Protein AF-A0A257WF48-F1 (afdb_monomer_lite)

Secondary structure (DSSP, 8-state):
-PPPEEETTEEE--EEEE---SSSHHHHHHHH-TTSEEEE-SS---HHHHHHHHHTT--SSS----

Radius of gyration: 12.53 Å; chains: 1; bounding box: 26×19×34 Å

pLDDT: mean 91.82, std 9.78, range [43.12, 97.94]

Foldseek 3Di:
DQQFDADPNDRDAAEDEAQQDVDCCCVVVCVVCVSHHYHYDNHRPDQVVSCVVCVVVDDDPDDDDD

Structure (mmCIF, N/CA/C/O backbone):
data_AF-A0A257WF48-F1
#
_entry.id   AF-A0A257WF48-F1
#
loop_
_atom_site.group_PDB
_atom_site.id
_atom_site.type_symbol
_atom_site.label_atom_id
_atom_site.label_alt_id
_atom_site.label_comp_id
_atom_site.label_asym_id
_atom_site.label_entity_id
_atom_site.label_seq_id
_atom_site.pdbx_PDB_ins_code
_atom_site.Cartn_x
_atom_site.Cartn_y
_atom_site.Cartn_z
_atom_site.occupancy
_atom_site.B_iso_or_equiv
_atom_site.auth_seq_id
_atom_site.auth_comp_id
_atom_site.auth_asym_id
_atom_site.auth_atom_id
_atom_site.pdbx_PDB_model_num
ATOM 1 N N . MET A 1 1 ? -10.699 -6.818 -16.246 1.00 43.12 1 MET A N 1
ATOM 2 C CA . MET A 1 1 ? -9.237 -7.021 -16.246 1.00 43.12 1 MET A CA 1
ATOM 3 C C . MET A 1 1 ? -8.672 -5.805 -15.538 1.00 43.12 1 MET A C 1
ATOM 5 O O . MET A 1 1 ? -8.894 -4.718 -16.045 1.00 43.12 1 MET A O 1
ATOM 9 N N . GLU A 1 2 ? -8.125 -5.958 -14.328 1.00 56.22 2 GLU A N 1
ATOM 10 C CA . GLU A 1 2 ? -7.521 -4.837 -13.584 1.00 56.22 2 GLU A CA 1
ATOM 11 C C . GLU A 1 2 ? -6.377 -4.256 -14.418 1.00 56.22 2 GLU A C 1
ATOM 13 O O . GLU A 1 2 ? -5.448 -4.971 -14.799 1.00 56.22 2 GLU A O 1
ATOM 18 N N . GLU A 1 3 ? -6.488 -2.984 -14.782 1.00 60.69 3 GLU A N 1
ATOM 19 C CA . GLU A 1 3 ? -5.480 -2.299 -15.578 1.00 60.69 3 GLU A CA 1
ATOM 20 C C . GLU A 1 3 ? -4.339 -1.864 -14.654 1.00 60.69 3 GLU A C 1
ATOM 22 O O . GLU A 1 3 ? -4.552 -1.145 -13.680 1.00 60.69 3 GLU A O 1
ATOM 27 N N . ALA A 1 4 ? -3.124 -2.349 -14.922 1.00 66.94 4 ALA A N 1
ATOM 28 C CA . ALA A 1 4 ? -1.951 -1.978 -14.139 1.00 66.94 4 ALA A CA 1
ATOM 29 C C . ALA A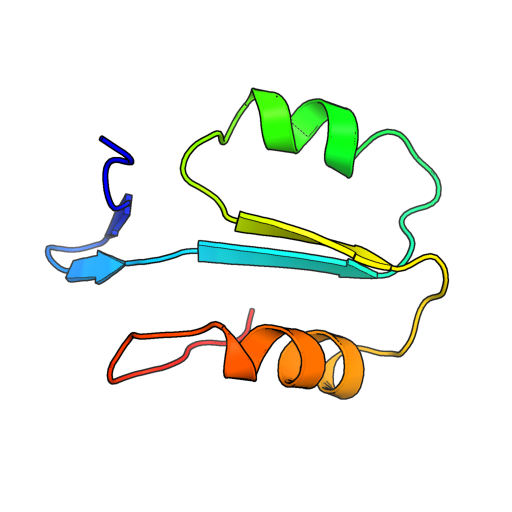 1 4 ? -1.654 -0.480 -14.305 1.00 66.94 4 ALA A C 1
ATOM 31 O O . ALA A 1 4 ? -1.602 0.023 -15.432 1.00 66.94 4 ALA A O 1
ATOM 32 N N . VAL A 1 5 ? -1.405 0.217 -13.193 1.00 80.06 5 VAL A N 1
ATOM 33 C CA . VAL A 1 5 ? -1.056 1.642 -13.201 1.00 80.06 5 VAL A CA 1
ATOM 34 C C . VAL A 1 5 ? 0.267 1.818 -13.950 1.00 80.06 5 VAL A C 1
ATOM 36 O O . VAL A 1 5 ? 1.249 1.127 -13.683 1.00 80.06 5 VAL A O 1
ATOM 39 N N . ARG A 1 6 ? 0.305 2.731 -14.924 1.00 84.88 6 ARG A N 1
ATOM 40 C CA . ARG A 1 6 ? 1.510 3.028 -15.712 1.00 84.88 6 ARG A CA 1
ATOM 41 C C . ARG A 1 6 ? 2.184 4.276 -15.157 1.00 84.88 6 ARG A C 1
ATOM 43 O O . ARG A 1 6 ? 1.598 5.353 -15.204 1.00 84.88 6 ARG A O 1
ATOM 50 N N . VAL A 1 7 ? 3.427 4.159 -14.697 1.00 85.38 7 VAL A N 1
ATOM 51 C CA . VAL A 1 7 ? 4.224 5.306 -14.225 1.00 85.38 7 VAL A CA 1
ATOM 52 C C . VAL A 1 7 ? 5.552 5.312 -14.961 1.00 85.38 7 VAL A C 1
ATOM 54 O O . VAL A 1 7 ? 6.293 4.339 -14.893 1.00 85.38 7 VAL A O 1
ATOM 57 N N . ALA A 1 8 ? 5.846 6.387 -15.700 1.00 87.56 8 ALA A N 1
ATOM 58 C CA . ALA A 1 8 ? 7.094 6.541 -16.461 1.00 87.56 8 ALA A CA 1
ATOM 59 C C . ALA A 1 8 ? 7.464 5.320 -17.343 1.00 87.56 8 ALA A C 1
ATOM 61 O O . ALA A 1 8 ? 8.632 4.978 -17.490 1.00 87.56 8 ALA A O 1
ATOM 62 N N . GLY A 1 9 ? 6.461 4.646 -17.921 1.00 89.38 9 GLY A N 1
ATOM 63 C CA . GLY A 1 9 ? 6.645 3.453 -18.760 1.00 89.38 9 GLY A CA 1
ATOM 64 C C . GLY A 1 9 ? 6.690 2.118 -18.004 1.00 89.38 9 GLY A C 1
ATOM 65 O O . GLY A 1 9 ? 6.594 1.066 -18.635 1.00 89.38 9 GLY A O 1
ATOM 66 N N . PHE A 1 10 ? 6.743 2.129 -16.672 1.00 88.12 10 PHE A N 1
ATOM 67 C CA . PHE A 1 10 ? 6.684 0.923 -15.848 1.00 88.12 10 PHE A CA 1
ATOM 68 C C . PHE A 1 10 ? 5.236 0.493 -15.606 1.00 88.12 10 PHE A C 1
ATOM 70 O O . PHE A 1 10 ? 4.360 1.330 -15.385 1.00 88.12 10 PHE A O 1
ATOM 77 N N . ALA A 1 11 ? 4.980 -0.817 -15.649 1.00 91.75 11 ALA A N 1
ATOM 78 C CA . ALA A 1 11 ? 3.771 -1.386 -15.060 1.00 91.75 11 ALA A CA 1
ATOM 79 C C . ALA A 1 11 ? 3.973 -1.449 -13.545 1.00 91.75 11 ALA A C 1
ATOM 81 O O . ALA A 1 11 ? 4.917 -2.087 -13.081 1.00 91.75 11 ALA A O 1
ATOM 82 N N . VAL A 1 12 ? 3.104 -0.781 -12.799 1.00 93.31 12 VAL A N 1
ATOM 83 C CA . VAL A 1 12 ? 3.178 -0.670 -11.346 1.00 93.31 12 VAL A CA 1
ATOM 84 C C . VAL A 1 12 ? 1.898 -1.237 -10.750 1.00 93.31 12 VAL A C 1
ATOM 86 O O . VAL A 1 12 ? 0.797 -0.995 -11.249 1.00 93.31 12 VAL A O 1
ATOM 89 N N . GLU A 1 13 ? 2.046 -1.997 -9.672 1.00 94.94 13 GLU A N 1
ATOM 90 C CA . GLU A 1 13 ? 0.942 -2.286 -8.766 1.00 94.94 13 GLU A CA 1
ATOM 91 C C . GLU A 1 13 ? 1.029 -1.352 -7.563 1.00 94.94 13 GLU A C 1
ATOM 93 O O . GLU A 1 13 ? 2.118 -1.055 -7.071 1.00 94.94 13 GLU A O 1
ATOM 98 N N . VAL A 1 14 ? -0.122 -0.893 -7.087 1.00 95.75 14 VAL A N 1
ATOM 99 C CA . VAL A 1 14 ? -0.206 -0.026 -5.916 1.00 95.75 14 VAL A CA 1
ATOM 100 C C . VAL A 1 14 ? -1.016 -0.759 -4.859 1.00 95.75 14 VAL A C 1
ATOM 102 O O . VAL A 1 14 ? -2.136 -1.202 -5.123 1.00 95.75 14 VAL A O 1
ATOM 105 N N . ILE A 1 15 ? -0.428 -0.906 -3.675 1.00 96.81 15 ILE A N 1
ATOM 106 C CA . ILE A 1 15 ? -1.077 -1.488 -2.503 1.00 96.81 15 ILE A CA 1
ATOM 107 C C . ILE A 1 15 ? -1.079 -0.419 -1.420 1.00 96.81 15 ILE A C 1
ATOM 109 O O . ILE A 1 15 ? -0.015 0.044 -1.013 1.00 96.81 15 ILE A O 1
ATOM 113 N N . VAL A 1 16 ? -2.265 -0.022 -0.974 1.00 97.06 16 VAL A N 1
ATOM 114 C CA . VAL A 1 16 ? -2.436 0.945 0.107 1.00 97.06 16 VAL A CA 1
ATOM 115 C C . VAL A 1 16 ? -2.907 0.202 1.344 1.00 97.06 16 VAL A C 1
ATOM 117 O O .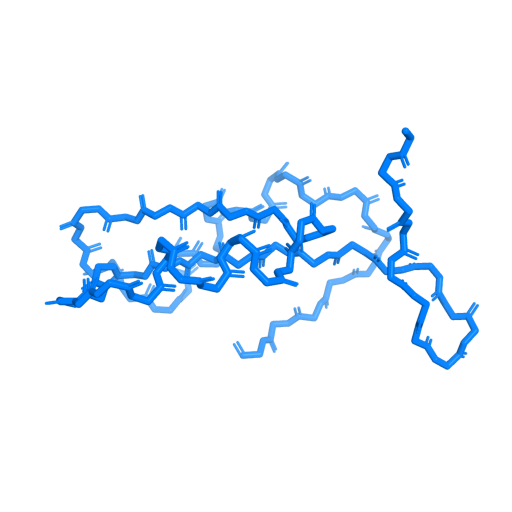 VAL A 1 16 ? -3.930 -0.482 1.321 1.00 97.06 16 VAL A O 1
ATOM 120 N N . VAL A 1 17 ? -2.141 0.344 2.424 1.00 97.19 17 VAL A N 1
ATOM 121 C CA . VAL A 1 17 ? -2.550 -0.079 3.760 1.00 97.19 17 VAL A CA 1
ATOM 122 C C . VAL A 1 17 ? -3.001 1.145 4.546 1.00 97.19 17 VAL A C 1
ATOM 124 O O . VAL A 1 17 ? -2.193 1.996 4.912 1.00 97.19 17 VAL A O 1
ATOM 127 N N . ASP A 1 18 ? -4.301 1.239 4.794 1.00 97.44 18 ASP A N 1
ATOM 128 C CA . ASP A 1 18 ? -4.840 2.177 5.762 1.00 97.44 18 ASP A CA 1
ATOM 129 C C . ASP A 1 18 ? -4.552 1.672 7.177 1.00 97.44 18 ASP A C 1
ATOM 131 O O . ASP A 1 18 ? -4.812 0.514 7.510 1.00 97.44 18 ASP A O 1
ATOM 135 N N . ASN A 1 19 ? -3.978 2.533 8.012 1.00 96.81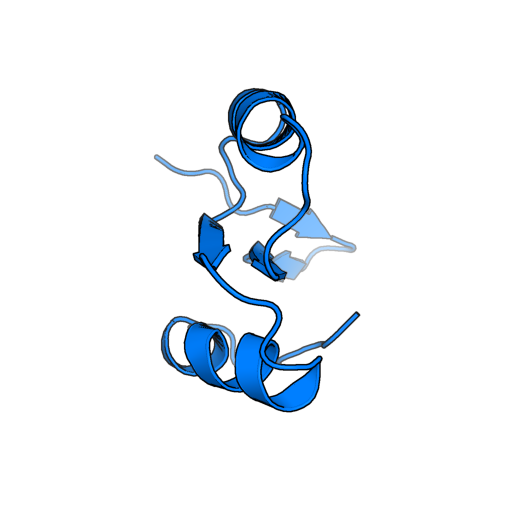 19 ASN A N 1
ATOM 136 C CA . ASN A 1 19 ? -3.478 2.149 9.329 1.00 96.81 19 ASN A CA 1
ATOM 137 C C . ASN A 1 19 ? -4.411 2.631 10.447 1.00 96.81 19 ASN A C 1
ATOM 139 O O . ASN A 1 19 ? -3.949 3.250 11.410 1.00 96.81 19 ASN A O 1
ATOM 143 N N . ALA A 1 20 ? -5.705 2.342 10.291 1.00 96.38 20 ALA A N 1
ATOM 144 C CA . ALA A 1 20 ? 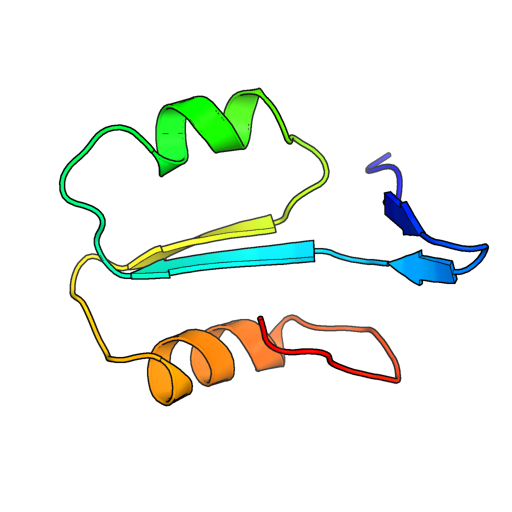-6.808 2.797 11.134 1.00 96.38 20 ALA A CA 1
ATOM 145 C C . ALA A 1 20 ? -7.054 4.307 11.048 1.00 96.38 20 ALA A C 1
ATOM 147 O O . ALA A 1 20 ? -7.039 5.011 12.065 1.00 96.38 20 ALA A O 1
ATOM 148 N N . SER A 1 21 ? -7.281 4.813 9.834 1.00 93.56 21 SER A N 1
ATOM 149 C CA . SER A 1 21 ? -7.836 6.158 9.677 1.00 93.56 21 SER A CA 1
ATOM 150 C C . SER A 1 21 ? -9.223 6.215 10.320 1.00 93.56 21 SER A C 1
ATOM 152 O O . SER A 1 21 ? -10.040 5.311 10.170 1.00 93.56 21 SER A O 1
ATOM 154 N N . GLY A 1 22 ? -9.487 7.273 11.086 1.00 90.12 22 GLY A N 1
ATOM 155 C CA . GLY A 1 22 ? -10.732 7.437 11.848 1.00 90.12 22 GLY A CA 1
ATOM 156 C C . GLY A 1 22 ? -11.906 7.997 11.039 1.00 90.12 22 GLY A C 1
ATOM 157 O O . GLY A 1 22 ? -12.848 8.526 11.629 1.00 90.12 22 GLY A O 1
ATOM 158 N N . ASP A 1 23 ? -11.829 7.961 9.713 1.00 92.19 23 ASP A N 1
ATOM 15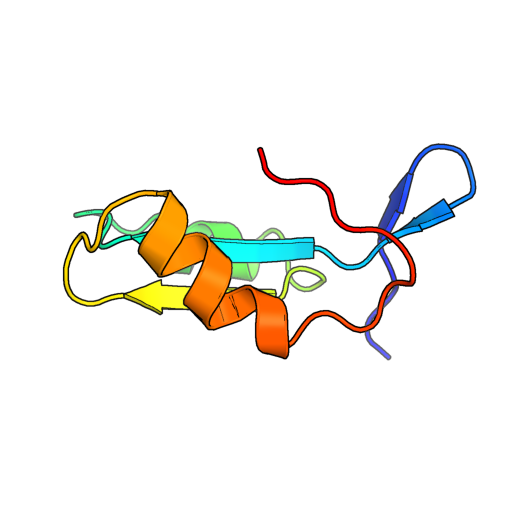9 C CA . ASP A 1 23 ? -12.776 8.582 8.792 1.00 92.19 23 ASP A CA 1
ATOM 160 C C . ASP A 1 23 ? -13.136 7.640 7.625 1.00 92.19 23 ASP A C 1
ATOM 162 O O . ASP A 1 23 ? -12.801 6.458 7.617 1.00 92.19 23 ASP A O 1
ATOM 166 N N . GLN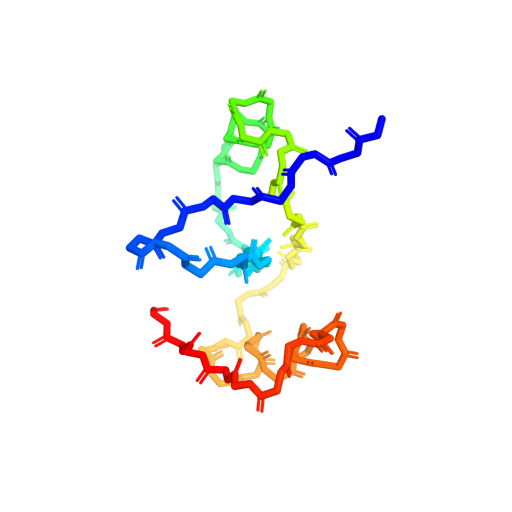 A 1 24 ? -13.864 8.161 6.636 1.00 91.06 24 GLN A N 1
ATOM 167 C CA . GLN A 1 24 ? -14.318 7.406 5.462 1.00 91.06 24 GLN A CA 1
ATOM 168 C C . GLN A 1 24 ? -13.255 7.329 4.346 1.00 91.06 24 GLN A C 1
ATOM 170 O O . GLN A 1 24 ? -13.601 7.067 3.195 1.00 91.06 24 GLN A O 1
ATOM 175 N N . THR A 1 25 ? -11.968 7.559 4.642 1.00 91.31 25 THR A N 1
ATOM 176 C CA . THR A 1 25 ? -10.902 7.619 3.623 1.00 91.31 25 THR A CA 1
ATOM 177 C C . THR A 1 25 ? -10.855 6.361 2.757 1.00 91.31 25 THR A C 1
ATOM 179 O O . THR A 1 25 ? -10.844 6.467 1.533 1.00 91.31 25 THR A O 1
ATOM 182 N N . VAL A 1 26 ? -10.878 5.167 3.359 1.00 92.75 26 VAL A N 1
ATOM 183 C CA . VAL A 1 26 ? -10.820 3.904 2.596 1.00 92.75 26 VAL A CA 1
ATOM 184 C C . VAL A 1 26 ? -12.049 3.731 1.711 1.00 92.75 26 VAL A C 1
ATOM 186 O O . VAL A 1 26 ? -11.913 3.361 0.548 1.00 92.75 26 VAL A O 1
ATOM 189 N N . GLU A 1 27 ? -13.240 4.011 2.240 1.00 92.00 27 GLU A N 1
ATOM 190 C CA . GLU A 1 27 ? -14.491 3.901 1.489 1.00 92.00 27 GLU A CA 1
ATOM 191 C C . GLU A 1 27 ? -14.453 4.819 0.264 1.00 92.00 27 GLU A C 1
ATOM 193 O O . GLU A 1 27 ? -14.567 4.348 -0.863 1.00 92.00 27 GLU A O 1
ATOM 198 N N . ILE A 1 28 ? -14.174 6.107 0.466 1.00 93.44 28 ILE A N 1
ATOM 199 C CA . ILE A 1 28 ? -14.175 7.107 -0.607 1.00 93.44 28 ILE A CA 1
ATOM 200 C C . ILE A 1 28 ? -13.085 6.805 -1.643 1.00 93.44 28 ILE A C 1
ATOM 202 O O . ILE A 1 28 ? -13.370 6.706 -2.838 1.00 93.44 28 ILE A O 1
ATOM 206 N N . LEU A 1 29 ? -11.836 6.617 -1.208 1.00 94.44 29 LEU A N 1
ATOM 207 C CA . LEU A 1 29 ? -10.708 6.490 -2.132 1.00 94.44 29 LEU A CA 1
ATOM 208 C C . LEU A 1 29 ? -10.679 5.138 -2.849 1.00 94.44 29 LEU A C 1
ATOM 210 O O . LEU A 1 29 ? -10.240 5.071 -3.997 1.00 94.44 29 LEU A O 1
ATOM 214 N N . SER A 1 30 ? -11.167 4.059 -2.233 1.00 93.88 30 SER A N 1
ATOM 215 C CA . SER A 1 30 ? -11.220 2.764 -2.923 1.00 93.88 30 SER A CA 1
ATOM 216 C C . SER A 1 30 ? -12.185 2.765 -4.108 1.00 93.88 30 SER A C 1
ATOM 218 O O . SER A 1 30 ? -11.911 2.109 -5.116 1.00 93.88 30 SER A O 1
ATOM 220 N N . HIS A 1 31 ? -13.258 3.558 -4.037 1.00 92.75 31 HIS A N 1
ATOM 221 C CA . HIS A 1 31 ? -14.157 3.781 -5.167 1.00 92.75 31 HIS A CA 1
ATOM 222 C C . HIS A 1 31 ? -13.522 4.642 -6.269 1.00 92.75 31 HIS A C 1
ATOM 224 O O . HIS A 1 31 ? -13.734 4.361 -7.449 1.00 92.75 31 HIS A O 1
ATOM 230 N N . GLU A 1 32 ? -12.730 5.658 -5.912 1.00 94.81 32 GLU A N 1
ATOM 231 C CA . GLU A 1 32 ? -12.039 6.527 -6.880 1.00 94.81 32 GLU A CA 1
ATOM 232 C C . GLU A 1 32 ? -10.847 5.840 -7.566 1.00 94.81 32 GLU A C 1
ATOM 234 O O . GLU A 1 32 ? -10.553 6.118 -8.731 1.00 94.81 32 GLU A O 1
ATOM 239 N N . PHE A 1 33 ? -10.185 4.906 -6.877 1.00 92.81 33 PHE A N 1
ATOM 240 C CA . PHE A 1 33 ? -8.991 4.209 -7.358 1.00 92.81 33 PHE A CA 1
ATOM 241 C C . PHE A 1 33 ? -9.185 2.684 -7.385 1.00 92.81 33 PHE A C 1
ATOM 243 O O . PHE A 1 33 ? -8.520 1.959 -6.639 1.00 92.81 33 PHE A O 1
ATOM 250 N N . PRO A 1 34 ? -10.032 2.158 -8.291 1.00 90.56 34 PRO A N 1
ATOM 251 C CA . PRO A 1 34 ? -10.343 0.728 -8.356 1.00 90.56 34 PRO A CA 1
ATOM 252 C C . PRO A 1 34 ? -9.166 -0.150 -8.818 1.00 90.56 34 PRO A C 1
ATOM 254 O O . PRO A 1 34 ? -9.232 -1.368 -8.703 1.00 90.56 34 PRO A O 1
ATOM 257 N N . GLY A 1 35 ? -8.095 0.444 -9.361 1.00 90.56 35 GLY A N 1
ATOM 258 C CA . GLY A 1 35 ? -6.855 -0.261 -9.721 1.00 90.56 35 GLY A CA 1
ATOM 259 C C . GLY A 1 35 ? -5.850 -0.404 -8.569 1.00 90.56 35 GLY A C 1
ATOM 260 O O . GLY A 1 35 ? -4.787 -0.997 -8.755 1.00 90.56 35 GLY A O 1
ATOM 261 N N . VAL A 1 36 ? -6.154 0.161 -7.396 1.00 94.25 36 VAL A N 1
ATOM 262 C CA . VAL A 1 36 ? -5.338 0.061 -6.181 1.00 94.25 36 VAL A CA 1
ATOM 263 C C . VAL A 1 36 ? -5.866 -1.081 -5.316 1.00 94.25 36 VAL A C 1
ATOM 265 O O . VAL A 1 36 ? -7.072 -1.227 -5.126 1.00 94.25 36 VAL A O 1
ATOM 268 N N . LYS A 1 37 ? -4.963 -1.879 -4.744 1.00 95.12 37 LYS A N 1
ATOM 269 C CA . LYS A 1 37 ? -5.327 -2.878 -3.733 1.00 95.12 37 LYS A CA 1
ATOM 270 C C . LYS A 1 37 ? -5.377 -2.206 -2.368 1.00 95.12 37 LYS A C 1
ATOM 272 O O . LYS A 1 37 ? -4.357 -1.710 -1.896 1.00 95.12 37 LYS A O 1
ATOM 277 N N . TRP A 1 38 ? -6.539 -2.223 -1.732 1.00 95.62 38 TRP A N 1
ATOM 278 C CA . TRP A 1 38 ? -6.754 -1.599 -0.428 1.00 95.62 38 TRP A CA 1
ATOM 279 C C . TRP A 1 38 ? -6.773 -2.645 0.687 1.00 95.62 38 TRP A C 1
ATOM 281 O O . TRP A 1 38 ? -7.427 -3.681 0.571 1.00 95.62 38 TRP A O 1
ATOM 291 N N . VAL A 1 39 ? -6.064 -2.362 1.777 1.00 95.94 39 VAL A N 1
ATOM 292 C CA . VAL A 1 39 ? -6.090 -3.124 3.032 1.00 95.94 39 VAL A CA 1
ATOM 293 C C . VAL A 1 39 ? -6.336 -2.128 4.157 1.00 95.94 39 VAL A C 1
ATOM 295 O O . VAL A 1 39 ? -5.606 -1.151 4.254 1.00 95.94 39 VAL A O 1
ATOM 298 N N . ALA A 1 40 ? -7.338 -2.354 5.002 1.00 96.44 40 ALA A N 1
ATOM 299 C CA . ALA A 1 40 ? -7.626 -1.482 6.138 1.00 96.44 40 ALA A CA 1
ATOM 300 C C . ALA A 1 40 ? -7.354 -2.214 7.451 1.00 96.44 40 ALA A C 1
ATOM 302 O O . ALA A 1 40 ? -7.837 -3.329 7.655 1.00 96.44 40 ALA A O 1
ATOM 303 N N . ASN A 1 41 ? -6.565 -1.597 8.324 1.00 97.12 41 ASN A N 1
ATOM 304 C CA . ASN A 1 41 ? -6.308 -2.096 9.667 1.00 97.12 41 ASN A CA 1
ATOM 305 C C . ASN A 1 41 ? -7.293 -1.485 10.668 1.00 97.12 41 ASN A C 1
ATOM 307 O O . ASN A 1 41 ? -7.556 -0.289 10.634 1.00 97.12 41 ASN A O 1
ATOM 311 N N . ASP A 1 42 ? -7.722 -2.282 11.647 1.00 95.69 42 ASP A N 1
ATOM 312 C CA . ASP A 1 42 ? -8.563 -1.802 12.756 1.00 95.69 42 ASP A CA 1
ATOM 313 C C . ASP A 1 42 ? -7.775 -0.997 13.805 1.00 95.69 42 ASP A C 1
ATOM 315 O O . ASP A 1 42 ? -8.344 -0.291 14.635 1.00 95.69 42 ASP A O 1
ATOM 319 N N . THR A 1 43 ? -6.445 -1.132 13.814 1.00 97.00 43 THR A N 1
ATOM 320 C CA . THR A 1 43 ? -5.559 -0.418 14.742 1.00 97.00 43 THR A CA 1
ATOM 321 C C . THR A 1 43 ? -4.331 0.116 14.020 1.00 97.00 43 THR A C 1
ATOM 323 O O . THR A 1 43 ? -3.816 -0.515 13.096 1.00 97.00 43 THR A O 1
ATOM 326 N N . ASN A 1 44 ? -3.821 1.261 14.476 1.00 97.56 44 ASN A N 1
ATOM 327 C CA . ASN A 1 44 ? -2.567 1.793 13.967 1.00 97.56 44 ASN A CA 1
ATOM 328 C C . ASN A 1 44 ? -1.398 0.955 14.495 1.00 97.56 44 ASN A C 1
ATOM 330 O O . ASN A 1 44 ? -1.070 0.979 15.682 1.00 97.56 44 ASN A O 1
ATOM 334 N N . THR A 1 45 ? -0.766 0.201 13.601 1.00 97.62 45 THR A N 1
ATOM 335 C CA . THR A 1 45 ? 0.335 -0.712 13.938 1.00 97.62 45 THR A CA 1
ATOM 336 C C . THR A 1 45 ? 1.726 -0.097 13.748 1.00 97.62 45 THR A C 1
ATOM 338 O O . THR A 1 45 ? 2.730 -0.769 13.996 1.00 97.62 45 THR A O 1
ATOM 341 N N . GLY A 1 46 ? 1.798 1.176 13.340 1.00 97.31 46 GLY A N 1
ATOM 342 C CA . GLY A 1 46 ? 3.025 1.852 12.917 1.00 97.31 46 GLY A CA 1
ATOM 343 C C . GLY A 1 46 ? 3.426 1.528 11.471 1.00 97.31 46 GLY A C 1
ATOM 344 O O . GLY A 1 46 ? 3.007 0.518 10.907 1.00 97.31 46 GLY A O 1
ATOM 345 N N . PHE A 1 47 ? 4.247 2.397 10.870 1.00 96.44 47 PHE A N 1
ATOM 346 C CA . PHE A 1 47 ? 4.599 2.361 9.442 1.00 96.44 47 PHE A CA 1
ATOM 347 C C . PHE A 1 47 ? 5.185 1.015 8.995 1.00 96.44 47 PHE A C 1
ATOM 349 O O . PHE A 1 47 ? 4.574 0.301 8.207 1.00 96.44 47 PHE A O 1
ATOM 356 N N . SER A 1 48 ? 6.334 0.613 9.550 1.00 97.44 48 SER A N 1
ATOM 357 C CA . SER A 1 48 ? 7.044 -0.589 9.092 1.00 97.44 48 SER A CA 1
ATOM 358 C C . SER A 1 48 ? 6.210 -1.862 9.231 1.00 97.44 48 SER A C 1
ATOM 360 O O . SER A 1 48 ? 6.300 -2.749 8.388 1.00 97.44 48 SER A O 1
ATOM 362 N N . LYS A 1 49 ? 5.389 -1.968 10.283 1.00 97.75 49 LYS A N 1
ATOM 363 C CA . LYS A 1 49 ? 4.554 -3.151 10.510 1.00 97.75 49 LYS A CA 1
ATOM 364 C C . LYS A 1 49 ? 3.409 -3.229 9.500 1.00 97.75 49 LYS A C 1
ATOM 366 O O . LYS A 1 49 ? 3.221 -4.293 8.915 1.00 97.75 49 LYS A O 1
ATOM 371 N N . ALA A 1 50 ? 2.718 -2.116 9.252 1.00 97.88 50 ALA A N 1
ATOM 372 C CA . ALA A 1 50 ? 1.673 -2.038 8.235 1.00 97.88 50 ALA A CA 1
ATOM 373 C C . ALA A 1 50 ? 2.235 -2.314 6.827 1.00 97.88 50 ALA A C 1
ATOM 375 O O . ALA A 1 50 ? 1.684 -3.121 6.081 1.00 97.88 50 ALA A O 1
ATOM 376 N N . CYS A 1 51 ? 3.387 -1.730 6.489 1.00 97.94 51 CYS A N 1
ATOM 377 C CA . CYS A 1 51 ? 4.076 -1.974 5.223 1.00 97.94 51 CYS A CA 1
ATOM 378 C C . CYS A 1 51 ? 4.487 -3.447 5.052 1.00 97.94 51 CYS A C 1
ATOM 380 O O . CYS A 1 51 ? 4.213 -4.051 4.016 1.00 97.94 51 CYS A O 1
ATOM 382 N N . ASN A 1 52 ? 5.095 -4.058 6.073 1.00 97.12 52 ASN A N 1
ATOM 383 C CA . ASN A 1 52 ? 5.530 -5.458 6.017 1.00 97.12 52 ASN A CA 1
ATOM 384 C C . ASN A 1 52 ? 4.356 -6.443 5.900 1.00 97.12 52 ASN A C 1
ATOM 386 O O . ASN A 1 52 ? 4.500 -7.483 5.260 1.00 97.12 52 ASN A O 1
ATOM 390 N N . GLN A 1 53 ? 3.200 -6.126 6.493 1.00 96.94 53 GLN A N 1
ATOM 391 C CA . GLN A 1 53 ? 1.976 -6.926 6.375 1.00 96.94 53 GLN A CA 1
ATOM 392 C C . GLN A 1 53 ? 1.559 -7.087 4.909 1.00 96.94 53 GLN A C 1
ATOM 394 O O . GLN A 1 53 ? 1.303 -8.204 4.456 1.00 96.94 53 GLN A O 1
ATOM 399 N N . VAL A 1 54 ? 1.532 -5.986 4.155 1.00 96.81 54 VAL A N 1
ATOM 400 C CA . VAL A 1 54 ? 1.100 -6.001 2.749 1.00 96.81 54 VAL A CA 1
ATOM 401 C C . VAL A 1 54 ? 2.220 -6.329 1.766 1.00 96.81 54 VAL A C 1
ATOM 403 O O . VAL A 1 54 ? 1.934 -6.749 0.649 1.00 96.81 54 VAL A O 1
ATOM 406 N N . PHE A 1 55 ? 3.489 -6.225 2.171 1.00 96.69 55 PHE A N 1
ATOM 407 C CA . PHE A 1 55 ? 4.638 -6.543 1.316 1.00 96.69 55 PHE A CA 1
ATOM 408 C C . PHE A 1 55 ? 4.588 -7.970 0.751 1.00 96.69 55 PHE A C 1
ATOM 410 O O . PHE A 1 55 ? 4.941 -8.193 -0.400 1.00 96.69 55 PHE A O 1
ATOM 417 N N . SER A 1 56 ? 4.065 -8.930 1.521 1.00 94.19 56 SER A N 1
ATOM 418 C CA . SER A 1 56 ? 3.868 -10.316 1.063 1.00 94.19 56 SER A CA 1
ATOM 419 C C . SER A 1 56 ? 2.908 -10.464 -0.131 1.00 94.19 56 SER A C 1
ATOM 421 O O . SER A 1 56 ? 2.915 -11.495 -0.801 1.00 94.19 56 SER A O 1
ATOM 423 N N . MET A 1 57 ? 2.084 -9.448 -0.405 1.00 95.12 57 MET A N 1
ATOM 424 C CA . MET A 1 57 ? 1.141 -9.410 -1.526 1.00 95.12 57 MET A CA 1
ATOM 425 C C . MET A 1 57 ? 1.750 -8.799 -2.795 1.00 95.12 57 MET A C 1
ATOM 427 O O . MET A 1 57 ? 1.136 -8.899 -3.864 1.00 95.12 57 MET A O 1
ATOM 431 N N . ALA A 1 58 ? 2.915 -8.151 -2.678 1.00 95.62 58 ALA A N 1
ATOM 432 C CA . ALA A 1 58 ? 3.624 -7.555 -3.799 1.00 95.62 58 ALA A CA 1
ATOM 433 C C . ALA A 1 58 ? 4.214 -8.644 -4.707 1.00 95.62 58 ALA A C 1
ATOM 435 O O . ALA A 1 58 ? 4.716 -9.674 -4.259 1.00 95.62 58 ALA A O 1
ATOM 436 N N . LYS A 1 59 ? 4.128 -8.404 -6.010 1.00 94.69 59 LYS A N 1
ATOM 437 C CA . LYS A 1 59 ? 4.557 -9.274 -7.109 1.00 94.69 59 LYS A CA 1
ATOM 438 C C . LYS A 1 59 ? 5.662 -8.638 -7.955 1.00 94.69 59 LYS A C 1
ATOM 440 O O . LYS A 1 59 ? 6.272 -9.337 -8.760 1.00 94.69 59 LYS A O 1
ATOM 445 N N . GLY A 1 60 ? 5.884 -7.330 -7.821 1.00 93.00 60 GLY A N 1
ATOM 446 C CA . GLY A 1 60 ? 6.952 -6.610 -8.510 1.00 93.00 60 GLY A CA 1
ATOM 447 C C . GLY A 1 60 ? 8.356 -7.058 -8.089 1.00 93.00 60 GLY A C 1
ATOM 448 O O . GLY A 1 60 ? 8.584 -7.457 -6.951 1.00 93.00 60 GLY A O 1
ATOM 449 N N . GLU A 1 61 ? 9.312 -6.950 -9.013 1.00 94.81 61 GLU A N 1
ATOM 450 C CA . GLU A 1 61 ? 10.739 -7.201 -8.746 1.00 94.81 61 GLU A CA 1
ATOM 451 C C . GLU A 1 61 ? 11.346 -6.157 -7.792 1.00 94.81 61 GLU A C 1
ATOM 453 O O . GLU A 1 61 ? 12.275 -6.449 -7.040 1.00 94.81 61 GLU A O 1
ATOM 458 N N . TYR A 1 62 ? 10.783 -4.947 -7.791 1.00 94.50 62 TYR A N 1
ATOM 459 C CA . TYR A 1 62 ? 11.205 -3.833 -6.952 1.00 94.50 62 TYR A CA 1
ATOM 460 C C . TYR A 1 62 ? 10.043 -3.331 -6.101 1.00 94.50 62 TYR A C 1
ATOM 462 O O . TYR A 1 62 ? 8.895 -3.316 -6.547 1.00 94.50 62 TYR A O 1
ATOM 470 N N . ALA A 1 63 ? 10.364 -2.861 -4.896 1.00 94.94 63 ALA A N 1
ATOM 471 C CA . ALA A 1 63 ? 9.411 -2.242 -3.990 1.00 94.94 63 ALA A CA 1
ATOM 472 C C . ALA A 1 63 ? 9.847 -0.827 -3.613 1.00 94.94 63 ALA A C 1
ATOM 474 O O . ALA A 1 63 ? 11.026 -0.562 -3.378 1.00 94.94 63 ALA A O 1
ATOM 475 N N . LEU A 1 64 ? 8.862 0.062 -3.530 1.00 94.94 64 LEU A N 1
ATOM 476 C CA . LEU A 1 64 ? 8.995 1.428 -3.047 1.00 94.94 64 LEU A CA 1
ATOM 477 C C . LEU A 1 64 ? 7.984 1.624 -1.917 1.00 94.94 64 LEU A C 1
ATOM 479 O O . LEU A 1 64 ? 6.809 1.306 -2.083 1.00 94.94 64 LEU A O 1
ATOM 483 N N . PHE A 1 65 ? 8.447 2.156 -0.791 1.00 95.94 65 PHE A N 1
ATOM 484 C CA . PHE A 1 65 ? 7.597 2.562 0.324 1.00 95.94 65 PHE A CA 1
ATOM 485 C C . PHE A 1 65 ? 7.510 4.092 0.346 1.00 95.94 65 PHE A C 1
ATOM 487 O O . PHE A 1 65 ? 8.538 4.754 0.177 1.00 95.94 65 PHE A O 1
ATOM 494 N N . LEU A 1 66 ? 6.297 4.625 0.525 1.00 91.81 66 LEU A N 1
ATOM 495 C CA . LEU A 1 66 ? 5.964 6.055 0.530 1.00 91.81 66 LEU A CA 1
ATOM 496 C C . LEU A 1 66 ? 5.244 6.440 1.822 1.00 91.81 66 LEU A C 1
ATOM 498 O O . LEU A 1 66 ? 4.519 5.569 2.356 1.00 91.81 66 LEU A O 1
#

Sequence (66 aa):
MEEAVRVAGFAVEVIVVDNASGDQTVEILSHEFPGVKWVANDTNTGFSKACNQVFSMAKGEYALFL